Protein AF-A0A8S8YHK5-F1 (afdb_monomer_lite)

Secondary structure (DSSP, 8-state):
-GGGGSPPPTT-SS-HHHHHHHHHHHHHHHHT-TT-TTT-GGGTTTHHHHHH--HHHHHTTSTT-----SSTTS----TTS-SS-----------

Radius of gyration: 21.26 Å; chains: 1; bounding box: 62×34×40 Å

Foldseek 3Di:
DVQCPADADVVGPGHPVVCVVVVVVVVCVQVVDCVNPVNDPVCPPCSVVVVPDAVQNVVVVPVVQPDDDRHPPDDDDPDDDDPDDDPDDDDDDDD

Sequence (95 aa):
MGMLAEDHLPDSALGETMDAVIRDQFIRLRDGDPLYYENDPELEGVEQNLSETKLSHIILRNPEIQSIQCNVFFAKTRFGQHGLLFAQRIPFTRG

pLDDT: mean 85.89, std 19.1, range [38.81, 98.56]

Structure (mmCIF, N/CA/C/O backbone):
data_AF-A0A8S8YHK5-F1
#
_entry.id   AF-A0A8S8YHK5-F1
#
loop_
_atom_site.group_PDB
_atom_site.id
_atom_site.type_symbol
_atom_site.label_atom_id
_atom_site.label_alt_id
_atom_site.label_comp_id
_atom_site.label_asym_id
_atom_site.label_entity_id
_atom_site.label_seq_id
_atom_site.pdbx_PDB_ins_code
_atom_site.Cartn_x
_atom_site.Cartn_y
_atom_site.Cartn_z
_atom_site.occupancy
_atom_site.B_iso_or_equiv
_atom_site.auth_seq_id
_atom_site.auth_comp_id
_atom_site.auth_asym_id
_atom_site.auth_atom_id
_atom_site.pdbx_PDB_model_num
ATOM 1 N N . MET A 1 1 ? 19.123 -11.831 -12.311 1.00 69.81 1 MET A N 1
ATOM 2 C CA . MET A 1 1 ? 17.676 -12.076 -12.497 1.00 69.81 1 MET A CA 1
ATOM 3 C C . MET A 1 1 ? 17.176 -11.135 -13.581 1.00 69.81 1 MET A C 1
ATOM 5 O O . MET A 1 1 ? 17.513 -9.964 -13.490 1.00 69.81 1 MET A O 1
ATOM 9 N N . GLY A 1 2 ? 16.443 -11.624 -14.590 1.00 90.25 2 GLY A N 1
ATOM 10 C CA . GLY A 1 2 ? 16.068 -10.834 -15.779 1.00 90.25 2 GLY A CA 1
ATOM 11 C C . GLY A 1 2 ? 15.120 -9.664 -15.497 1.00 90.25 2 GLY A C 1
ATOM 12 O O . GLY A 1 2 ? 15.383 -8.561 -15.947 1.00 90.25 2 GLY A O 1
ATOM 13 N N . MET A 1 3 ? 14.102 -9.867 -14.657 1.00 93.44 3 MET A N 1
ATOM 14 C CA . MET A 1 3 ? 13.115 -8.82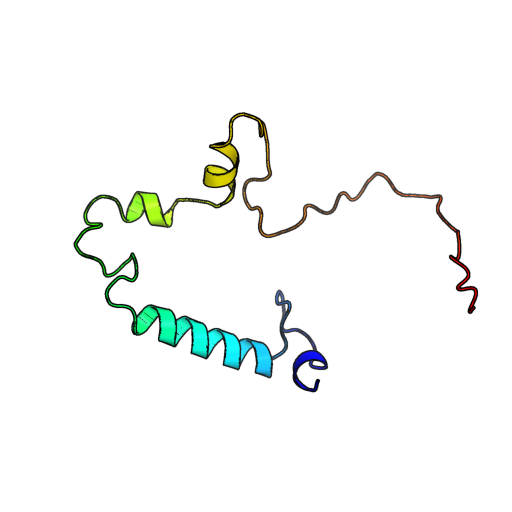4 -14.317 1.00 93.44 3 MET A CA 1
ATOM 15 C C . MET A 1 3 ? 13.712 -7.614 -13.578 1.00 93.44 3 MET A C 1
ATOM 17 O O . MET A 1 3 ? 13.147 -6.533 -13.614 1.00 93.44 3 MET A O 1
ATOM 21 N N . LEU A 1 4 ? 14.858 -7.784 -12.907 1.00 93.62 4 LEU A 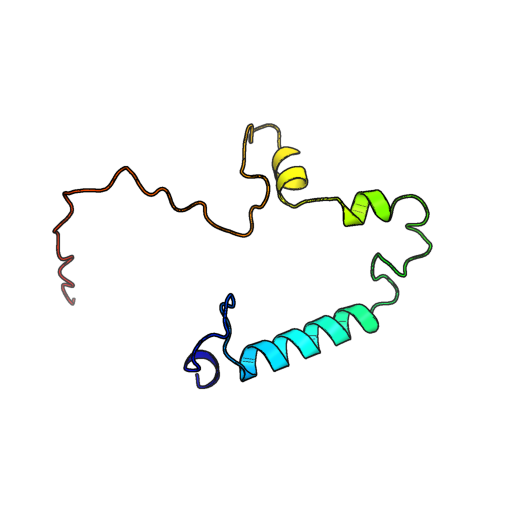N 1
ATOM 22 C CA . LEU A 1 4 ? 15.560 -6.690 -12.217 1.00 93.62 4 LEU A CA 1
ATOM 23 C C . LEU A 1 4 ? 16.496 -5.901 -13.146 1.00 93.62 4 LEU A C 1
ATOM 25 O O . LEU A 1 4 ? 17.131 -4.954 -12.697 1.00 93.62 4 LEU A O 1
ATOM 29 N N . ALA A 1 5 ? 16.659 -6.348 -14.393 1.00 96.12 5 ALA A N 1
ATOM 30 C CA . ALA A 1 5 ? 17.512 -5.698 -15.384 1.00 96.12 5 ALA A CA 1
ATOM 31 C C . ALA A 1 5 ? 16.727 -4.768 -16.323 1.00 96.12 5 ALA A C 1
ATOM 33 O O . ALA A 1 5 ? 17.339 -4.120 -17.166 1.00 96.12 5 ALA A O 1
ATOM 34 N N . GLU A 1 6 ? 15.398 -4.734 -16.208 1.00 96.44 6 GLU A N 1
ATOM 35 C CA . GLU A 1 6 ? 14.538 -3.829 -16.968 1.00 96.44 6 GLU A CA 1
ATOM 36 C C . GLU A 1 6 ? 14.638 -2.402 -16.427 1.00 96.44 6 GLU A C 1
ATOM 38 O O . GLU A 1 6 ? 14.745 -2.190 -15.216 1.00 96.44 6 GLU A O 1
ATOM 43 N N . ASP A 1 7 ? 14.563 -1.423 -17.329 1.00 97.44 7 ASP A N 1
ATOM 44 C CA . ASP A 1 7 ? 14.433 -0.024 -16.941 1.00 97.44 7 ASP A CA 1
ATOM 45 C C . ASP A 1 7 ? 13.120 0.189 -16.184 1.00 97.44 7 ASP A C 1
ATOM 47 O O . ASP A 1 7 ? 12.084 -0.398 -16.506 1.00 97.44 7 ASP A O 1
ATOM 51 N N . HIS A 1 8 ? 13.158 1.050 -15.171 1.00 97.31 8 HIS A N 1
ATOM 52 C CA . HIS A 1 8 ? 11.962 1.369 -14.407 1.00 97.31 8 HIS A CA 1
ATOM 53 C C . HIS A 1 8 ? 10.964 2.171 -15.250 1.00 97.31 8 HIS A C 1
ATOM 55 O O . HIS A 1 8 ? 11.340 3.060 -16.018 1.00 97.31 8 HIS A O 1
ATOM 61 N N . LEU A 1 9 ? 9.676 1.910 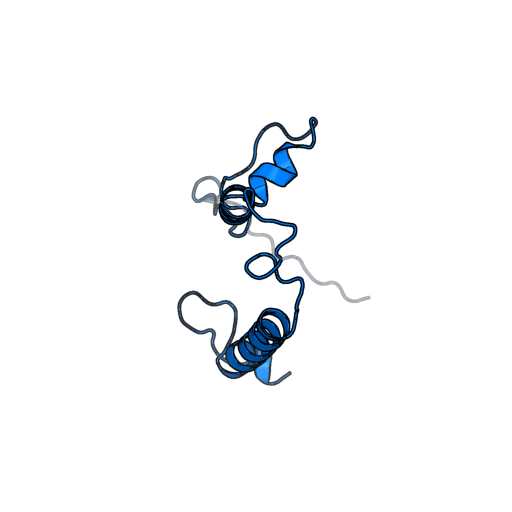-15.035 1.00 97.06 9 LEU A N 1
ATOM 62 C CA . LEU A 1 9 ? 8.603 2.756 -15.548 1.00 97.06 9 LEU A CA 1
ATOM 63 C C . LEU A 1 9 ? 8.659 4.164 -14.909 1.00 97.06 9 LEU A C 1
ATOM 65 O O . LEU A 1 9 ? 9.189 4.316 -13.801 1.00 97.06 9 LEU A O 1
ATOM 69 N N . PRO A 1 10 ? 8.091 5.202 -15.558 1.00 96.06 10 PRO A N 1
ATOM 70 C CA . PRO A 1 10 ? 7.990 6.538 -14.971 1.00 96.06 10 PRO A CA 1
ATOM 71 C C . PRO A 1 10 ? 7.335 6.502 -13.585 1.00 96.06 10 PRO A C 1
ATOM 73 O O . PRO A 1 10 ? 6.308 5.851 -13.402 1.00 96.06 10 PRO A O 1
ATOM 76 N N . ASP A 1 11 ? 7.948 7.184 -12.615 1.00 89.88 11 ASP A N 1
ATOM 77 C CA . ASP A 1 11 ? 7.516 7.233 -11.209 1.00 89.88 11 ASP A CA 1
ATOM 78 C C . ASP A 1 11 ? 7.360 5.859 -10.519 1.00 89.88 11 ASP A C 1
ATOM 80 O O . ASP A 1 11 ? 6.686 5.736 -9.494 1.00 89.88 11 ASP A O 1
ATOM 84 N N . SER A 1 12 ? 8.021 4.822 -11.042 1.00 92.31 12 SER A N 1
ATOM 85 C CA . SER A 1 12 ? 8.009 3.463 -10.501 1.00 92.31 12 SER A CA 1
ATOM 86 C C . SER A 1 12 ? 9.406 3.004 -10.086 1.00 92.31 12 SER A C 1
ATOM 88 O O . SER A 1 12 ? 10.430 3.488 -10.567 1.00 92.31 12 SER A O 1
ATOM 90 N N . ALA A 1 13 ? 9.446 2.026 -9.186 1.00 92.31 13 ALA A N 1
ATOM 91 C CA . ALA A 1 13 ? 10.658 1.279 -8.857 1.00 92.31 13 ALA A CA 1
ATOM 92 C C . ALA A 1 13 ? 10.770 -0.038 -9.647 1.00 92.31 13 ALA A C 1
ATOM 94 O O . ALA A 1 13 ? 11.671 -0.828 -9.382 1.00 92.31 13 ALA A O 1
ATOM 95 N N . LEU A 1 14 ? 9.824 -0.312 -10.551 1.00 96.06 14 LEU A N 1
ATOM 96 C CA . LEU A 1 14 ? 9.679 -1.584 -11.252 1.00 96.06 14 LEU A CA 1
ATOM 97 C C . LEU A 1 14 ? 9.742 -1.383 -12.767 1.00 96.06 14 LEU A C 1
ATOM 99 O O . LEU A 1 14 ? 9.217 -0.393 -13.284 1.00 96.06 14 LEU A O 1
ATOM 103 N N . GLY A 1 15 ? 10.346 -2.351 -13.456 1.00 97.31 15 GLY A N 1
ATOM 104 C CA . GLY A 1 15 ? 10.201 -2.526 -14.901 1.00 97.31 15 GLY A CA 1
ATOM 105 C C . GLY A 1 15 ? 8.864 -3.166 -15.281 1.00 97.31 15 GLY A C 1
ATOM 106 O O . GLY A 1 15 ? 8.102 -3.607 -14.415 1.00 97.31 15 GLY A O 1
ATOM 107 N N . GLU A 1 16 ? 8.581 -3.203 -16.582 1.00 97.12 16 GLU A N 1
ATOM 108 C CA . GLU A 1 16 ? 7.304 -3.646 -17.159 1.00 97.12 16 GLU A CA 1
ATOM 109 C C . GLU A 1 16 ? 6.881 -5.038 -16.673 1.00 97.12 16 GLU A C 1
ATOM 111 O O . GLU A 1 16 ? 5.749 -5.221 -16.216 1.00 97.12 16 GLU A O 1
ATOM 116 N N . THR A 1 17 ? 7.792 -6.013 -16.704 1.00 96.81 17 THR A N 1
ATOM 117 C CA . THR A 1 17 ? 7.460 -7.393 -16.342 1.00 96.81 17 THR A CA 1
ATOM 118 C C . THR A 1 17 ? 7.122 -7.500 -14.860 1.00 96.81 17 THR A C 1
ATOM 120 O O . THR A 1 17 ? 6.168 -8.182 -14.476 1.00 96.81 17 THR A O 1
ATOM 123 N N . MET A 1 18 ? 7.889 -6.823 -14.001 1.00 97.38 18 MET A N 1
ATOM 124 C CA . MET A 1 18 ? 7.670 -6.899 -12.559 1.00 97.38 18 MET A CA 1
ATOM 125 C C . MET A 1 18 ? 6.424 -6.118 -12.124 1.00 97.38 18 MET A C 1
ATOM 127 O O . MET A 1 18 ? 5.713 -6.598 -11.242 1.00 97.38 18 MET A O 1
ATOM 131 N N . ASP A 1 19 ? 6.113 -4.981 -12.762 1.00 97.44 19 ASP A N 1
ATOM 132 C CA . ASP A 1 19 ? 4.839 -4.275 -12.559 1.00 97.44 19 ASP A CA 1
ATOM 133 C C . ASP A 1 19 ? 3.653 -5.177 -12.904 1.00 97.44 19 ASP A C 1
ATOM 135 O O . ASP A 1 19 ? 2.766 -5.355 -12.071 1.00 97.44 19 ASP A O 1
ATOM 139 N N . ALA A 1 20 ? 3.669 -5.807 -14.084 1.00 97.56 20 ALA A N 1
ATOM 140 C CA . ALA A 1 20 ? 2.576 -6.657 -14.545 1.00 97.56 20 ALA A CA 1
ATOM 141 C C . ALA A 1 20 ? 2.313 -7.829 -13.589 1.00 97.56 20 ALA A C 1
ATOM 143 O O . ALA A 1 20 ? 1.173 -8.057 -13.181 1.00 97.56 20 ALA A O 1
ATOM 144 N N . VAL A 1 21 ? 3.371 -8.539 -13.183 1.00 97.50 21 VAL A N 1
ATOM 145 C CA . VAL A 1 21 ? 3.252 -9.682 -12.268 1.00 97.50 21 VAL A CA 1
ATOM 146 C C . VAL A 1 21 ? 2.765 -9.237 -10.890 1.00 97.50 21 VAL A C 1
ATOM 148 O O . VAL A 1 21 ? 1.855 -9.849 -10.337 1.00 97.50 21 VAL A O 1
ATOM 151 N N . ILE A 1 22 ? 3.335 -8.174 -10.318 1.00 97.38 22 ILE A N 1
ATOM 152 C CA . ILE A 1 22 ? 2.934 -7.703 -8.984 1.00 97.38 22 ILE A CA 1
ATOM 153 C C . ILE A 1 22 ? 1.490 -7.195 -9.005 1.00 97.38 22 ILE A C 1
ATOM 155 O O . ILE A 1 22 ? 0.705 -7.542 -8.122 1.00 97.38 22 ILE A O 1
ATOM 159 N N . ARG A 1 23 ? 1.116 -6.423 -10.026 1.00 97.94 23 ARG A N 1
ATOM 160 C CA . ARG A 1 23 ? -0.240 -5.901 -10.204 1.00 97.94 23 ARG A CA 1
ATOM 161 C C . ARG A 1 23 ? -1.271 -7.020 -10.306 1.00 97.94 23 ARG A C 1
ATOM 163 O O . ARG A 1 23 ? -2.257 -6.974 -9.575 1.00 97.94 23 ARG A O 1
ATOM 170 N N . ASP A 1 24 ? -1.041 -8.015 -11.164 1.00 98.56 24 ASP A N 1
ATOM 171 C CA . ASP A 1 24 ? -1.944 -9.166 -11.308 1.00 98.56 24 ASP A CA 1
ATOM 172 C C . ASP A 1 24 ? -2.133 -9.890 -9.969 1.00 98.56 24 ASP A C 1
ATOM 174 O O . ASP A 1 24 ? -3.258 -10.132 -9.528 1.00 98.56 24 ASP A O 1
ATOM 178 N N . GLN A 1 25 ? -1.033 -10.140 -9.258 1.00 98.44 25 GLN A N 1
ATOM 179 C CA . GLN A 1 25 ? -1.075 -10.816 -7.967 1.00 98.44 25 GLN A CA 1
ATOM 180 C C . GLN A 1 25 ? -1.883 -10.037 -6.919 1.00 98.44 25 GLN A C 1
ATOM 182 O O . GLN A 1 25 ? -2.707 -10.637 -6.229 1.00 98.44 25 GLN A O 1
ATOM 187 N N . PHE A 1 26 ? -1.695 -8.719 -6.801 1.00 98.38 26 PHE A N 1
ATOM 188 C CA . PHE A 1 26 ? -2.440 -7.913 -5.827 1.00 98.38 26 PHE A CA 1
ATOM 189 C C . PHE A 1 26 ? -3.915 -7.718 -6.202 1.00 98.38 26 PHE A C 1
ATOM 191 O O . PHE A 1 26 ? -4.755 -7.710 -5.305 1.00 98.38 26 PHE A O 1
ATOM 198 N N . ILE A 1 27 ? -4.253 -7.622 -7.494 1.00 98.56 27 ILE A N 1
ATOM 199 C CA . ILE A 1 27 ? -5.655 -7.578 -7.944 1.00 98.56 27 ILE A CA 1
ATOM 200 C C . ILE A 1 27 ? -6.362 -8.882 -7.580 1.00 98.56 27 ILE A C 1
ATOM 202 O O . ILE A 1 27 ? -7.433 -8.850 -6.984 1.00 98.56 27 ILE A O 1
ATOM 206 N N . ARG A 1 28 ? -5.742 -10.032 -7.865 1.00 98.50 28 ARG A N 1
ATOM 207 C CA . ARG A 1 28 ? -6.323 -11.342 -7.542 1.00 98.50 28 ARG A CA 1
ATOM 208 C C . ARG A 1 28 ? -6.492 -11.556 -6.039 1.00 98.50 28 ARG A C 1
ATOM 210 O O . ARG A 1 28 ? -7.479 -12.158 -5.634 1.00 98.50 28 ARG A O 1
ATOM 217 N N . LEU A 1 29 ? -5.548 -11.072 -5.227 1.00 98.31 29 LEU A N 1
ATOM 218 C CA . LEU A 1 29 ? -5.668 -11.104 -3.767 1.00 98.31 29 LEU A CA 1
ATOM 219 C C . LEU A 1 29 ? -6.829 -10.237 -3.278 1.00 98.31 29 LEU A C 1
ATOM 221 O O . LEU A 1 29 ? -7.595 -10.691 -2.443 1.00 98.31 29 LEU A O 1
ATOM 225 N N . ARG A 1 30 ? -6.981 -9.022 -3.815 1.00 97.62 30 ARG A N 1
ATOM 226 C CA . ARG A 1 30 ? -8.073 -8.115 -3.449 1.00 97.62 30 ARG A CA 1
ATOM 227 C C . ARG A 1 30 ? -9.439 -8.669 -3.854 1.00 97.62 30 ARG A C 1
ATOM 229 O O . ARG A 1 30 ? -10.332 -8.770 -3.026 1.00 97.62 30 ARG A O 1
ATOM 236 N N . ASP A 1 31 ? -9.596 -9.013 -5.129 1.00 97.81 31 ASP A N 1
ATOM 237 C CA . ASP A 1 31 ? -10.886 -9.410 -5.702 1.00 97.81 31 ASP A CA 1
ATOM 238 C C . ASP A 1 31 ? -11.314 -10.809 -5.222 1.00 97.81 31 ASP A C 1
ATOM 240 O O . ASP A 1 31 ? -12.499 -11.138 -5.220 1.00 97.81 31 ASP A O 1
ATOM 244 N N . GLY A 1 32 ? -10.346 -11.644 -4.833 1.00 97.31 32 GLY A N 1
ATOM 245 C CA . GLY A 1 32 ? -10.573 -12.997 -4.334 1.00 97.31 32 GLY A CA 1
ATOM 246 C C . GLY A 1 32 ? -10.783 -13.103 -2.823 1.00 97.31 32 GLY A C 1
ATOM 247 O O . GLY A 1 32 ? -11.028 -14.215 -2.358 1.00 97.31 32 GLY A O 1
ATOM 248 N N . ASP A 1 33 ? -10.671 -12.008 -2.066 1.00 97.62 33 ASP A N 1
ATOM 249 C CA . ASP A 1 33 ? -10.825 -11.998 -0.610 1.00 97.62 33 ASP A CA 1
ATOM 250 C C . ASP A 1 33 ? -12.234 -11.519 -0.203 1.00 97.62 33 ASP A C 1
ATOM 252 O O . ASP A 1 33 ? -12.549 -10.333 -0.346 1.00 97.62 33 ASP A O 1
ATOM 256 N N . PRO A 1 34 ? -13.099 -12.408 0.328 1.00 95.25 34 PRO A N 1
ATOM 257 C CA . PRO A 1 34 ? -14.418 -12.021 0.827 1.00 95.25 34 PRO A CA 1
ATOM 258 C C . 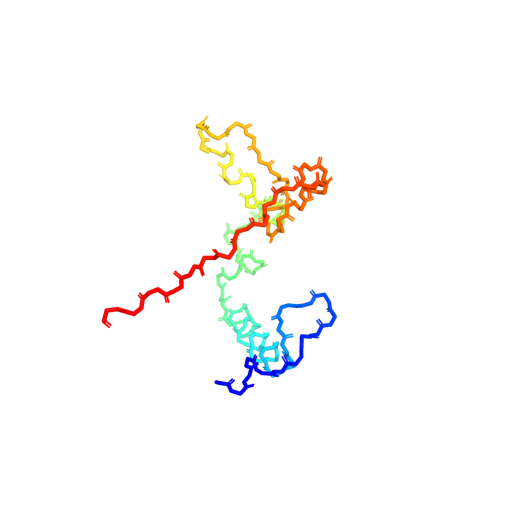PRO A 1 34 ? -14.371 -11.059 2.020 1.00 95.25 34 PRO A C 1
ATOM 260 O O . PRO A 1 34 ? -15.367 -10.397 2.285 1.00 95.25 34 PRO A O 1
ATOM 263 N N . LEU A 1 35 ? -13.240 -10.997 2.732 1.00 95.94 35 LEU A N 1
ATOM 264 C CA . LEU A 1 35 ? -12.998 -10.109 3.871 1.00 95.94 35 LEU A CA 1
ATOM 265 C C . LEU A 1 35 ? -12.148 -8.891 3.478 1.00 95.94 35 LEU A C 1
ATOM 267 O O . LEU A 1 35 ? -11.598 -8.196 4.337 1.00 95.94 35 LEU A O 1
ATOM 271 N N . TYR A 1 36 ? -12.018 -8.608 2.177 1.00 97.12 36 TYR A N 1
ATOM 272 C CA . TYR A 1 36 ? -11.453 -7.342 1.734 1.00 97.12 36 TYR A CA 1
ATOM 273 C C . TYR A 1 36 ? -12.284 -6.189 2.304 1.00 97.12 36 TYR A C 1
ATOM 275 O O . TYR A 1 36 ? -13.505 -6.183 2.182 1.00 97.12 36 TYR A O 1
ATOM 283 N N . TYR A 1 37 ? -11.619 -5.198 2.901 1.00 96.12 37 TYR A N 1
ATOM 284 C CA . TYR A 1 37 ? -12.274 -4.215 3.773 1.00 96.12 37 TYR A CA 1
ATOM 285 C C . TYR A 1 37 ? -13.388 -3.384 3.109 1.00 96.12 37 TYR A C 1
ATOM 287 O O . TYR A 1 37 ? -14.230 -2.843 3.814 1.00 96.12 37 TYR A O 1
ATOM 295 N N . GLU A 1 38 ? -13.391 -3.255 1.778 1.00 94.81 38 GLU A N 1
ATOM 296 C CA . GLU A 1 38 ? -14.451 -2.545 1.037 1.00 94.81 38 GLU A CA 1
ATOM 297 C C . GLU A 1 38 ? -15.692 -3.413 0.786 1.00 94.81 38 GLU A C 1
ATOM 299 O O . GLU A 1 38 ? -16.751 -2.889 0.455 1.00 94.81 38 GLU A O 1
ATOM 304 N N . ASN A 1 39 ? -15.561 -4.733 0.921 1.00 94.00 39 ASN A N 1
ATOM 305 C CA . ASN A 1 39 ? -16.618 -5.710 0.671 1.00 94.00 39 ASN A CA 1
ATOM 306 C C . ASN A 1 39 ? -17.188 -6.312 1.966 1.00 94.00 39 ASN A C 1
ATOM 308 O O . ASN A 1 39 ? -18.210 -6.997 1.905 1.00 94.00 39 ASN A O 1
ATOM 312 N N . ASP A 1 40 ? -16.523 -6.111 3.107 1.00 95.56 40 ASP A N 1
ATOM 313 C CA . ASP A 1 40 ? -16.868 -6.754 4.374 1.00 95.56 40 ASP A CA 1
ATOM 314 C C . ASP A 1 40 ? -18.069 -6.059 5.053 1.00 95.56 40 ASP A C 1
ATOM 316 O O . ASP A 1 40 ? -17.939 -4.919 5.511 1.00 95.56 40 ASP A O 1
ATOM 320 N N . PRO A 1 41 ? -19.234 -6.728 5.168 1.00 94.12 41 PRO A N 1
ATOM 321 C CA . PRO A 1 41 ? -20.416 -6.146 5.800 1.00 94.12 41 PRO A CA 1
ATOM 322 C C . PRO A 1 41 ? -20.238 -5.893 7.304 1.00 94.12 41 PRO A C 1
ATOM 324 O O . PRO A 1 41 ? -20.977 -5.093 7.871 1.00 94.12 41 PRO A O 1
ATOM 327 N N . GLU A 1 42 ? -19.279 -6.540 7.975 1.00 96.44 42 GLU A N 1
ATOM 328 C CA . GLU A 1 42 ? -19.005 -6.279 9.395 1.00 96.44 42 GLU A CA 1
ATOM 329 C C . GLU A 1 42 ? -18.327 -4.920 9.626 1.00 96.44 42 GLU A C 1
ATOM 331 O O . GLU A 1 42 ? -18.293 -4.427 10.757 1.00 96.44 42 GLU A O 1
ATOM 336 N N . LEU A 1 43 ? -17.808 -4.295 8.566 1.00 95.88 43 LEU A N 1
ATOM 337 C CA . LEU A 1 43 ? -17.162 -2.985 8.614 1.00 95.88 43 LEU A CA 1
ATOM 338 C C . LEU A 1 43 ? -18.110 -1.831 8.259 1.00 95.88 43 LEU A C 1
ATOM 340 O O . LEU A 1 43 ? -17.655 -0.685 8.183 1.00 95.88 43 LEU A O 1
ATOM 344 N N . GLU A 1 44 ? -19.411 -2.103 8.101 1.00 95.31 44 GLU A N 1
ATOM 345 C CA . GLU A 1 44 ? -20.415 -1.082 7.800 1.00 95.31 44 GLU A CA 1
ATOM 346 C C . GLU A 1 44 ? -20.403 0.051 8.844 1.00 95.31 44 GLU A C 1
ATOM 348 O O . GLU A 1 44 ? -20.543 -0.158 10.053 1.00 95.31 44 GLU A O 1
ATOM 353 N N . GLY A 1 45 ? -20.226 1.283 8.371 1.00 96.06 45 GLY A N 1
ATOM 354 C CA . GLY A 1 45 ? -20.169 2.498 9.183 1.00 96.06 45 GLY A CA 1
ATOM 355 C C . GLY A 1 45 ? -18.762 2.934 9.608 1.00 96.06 45 GLY A C 1
ATOM 356 O O . GLY A 1 45 ? -18.623 4.010 10.201 1.00 96.06 45 GLY A O 1
ATOM 357 N N . VAL A 1 46 ? -17.710 2.161 9.313 1.00 96.50 46 VAL A N 1
ATOM 358 C CA . VAL A 1 46 ? -16.310 2.537 9.605 1.00 96.50 46 VAL A CA 1
ATOM 359 C C . VAL A 1 46 ? -15.393 2.551 8.381 1.00 96.50 46 VAL A C 1
ATOM 361 O O . VAL A 1 46 ? -14.238 2.965 8.499 1.00 96.50 46 VAL A O 1
ATOM 364 N N . GLU A 1 47 ? -15.887 2.185 7.202 1.00 94.44 47 GLU A N 1
ATOM 365 C CA . GLU A 1 47 ? -15.123 2.061 5.956 1.00 94.44 47 GLU A CA 1
ATOM 366 C C . GLU A 1 47 ? -14.446 3.378 5.576 1.00 94.44 47 GLU A C 1
ATOM 368 O O . GLU A 1 47 ? -13.272 3.396 5.202 1.00 94.44 47 GLU A O 1
ATOM 373 N N . GLN A 1 48 ? -15.145 4.506 5.757 1.00 94.31 48 GLN A N 1
ATOM 374 C CA . GLN A 1 48 ? -14.564 5.822 5.499 1.00 94.31 48 GLN A CA 1
ATOM 375 C C . GLN A 1 48 ? -13.340 6.072 6.395 1.00 94.31 48 GLN A C 1
ATOM 377 O O . GLN A 1 48 ? -12.279 6.451 5.897 1.00 94.31 48 GLN A O 1
ATOM 382 N N . ASN A 1 49 ? -13.440 5.774 7.695 1.00 95.06 49 ASN A N 1
ATOM 383 C CA . ASN A 1 49 ? -12.323 5.926 8.631 1.00 95.06 49 ASN A CA 1
ATOM 384 C C . ASN A 1 49 ? -11.140 5.021 8.251 1.00 95.06 49 ASN A C 1
ATOM 386 O O . ASN A 1 49 ? -9.981 5.420 8.395 1.00 95.06 49 ASN A O 1
ATOM 390 N N . LEU A 1 50 ? -11.417 3.810 7.759 1.00 95.69 50 LEU A N 1
ATOM 391 C CA . LEU A 1 50 ? -10.390 2.888 7.275 1.00 95.69 50 LEU A CA 1
ATOM 392 C C . LEU A 1 50 ? -9.703 3.430 6.015 1.00 95.69 50 LEU A C 1
ATOM 394 O O . LEU A 1 50 ? -8.475 3.495 5.988 1.00 95.69 50 LEU A O 1
ATOM 398 N N . SER A 1 51 ? -10.469 3.909 5.032 1.00 95.56 51 SER A N 1
ATOM 399 C CA . SER A 1 51 ? -9.937 4.467 3.777 1.00 95.56 51 SER A CA 1
ATOM 400 C C . SER A 1 51 ? -9.070 5.719 3.990 1.00 95.56 51 SER A C 1
ATOM 402 O O . SER A 1 51 ? -8.105 5.963 3.263 1.00 95.56 51 SER A O 1
ATOM 404 N N . GLU A 1 52 ? -9.363 6.502 5.031 1.00 96.19 52 GLU A N 1
ATOM 405 C CA . GLU A 1 52 ? -8.620 7.716 5.380 1.00 96.19 52 GLU A CA 1
ATOM 406 C C . GLU A 1 52 ? -7.417 7.445 6.305 1.00 96.19 52 GLU A C 1
ATOM 408 O O . GLU A 1 52 ? -6.559 8.320 6.506 1.00 96.19 52 GLU A O 1
ATOM 413 N N . THR A 1 53 ? -7.309 6.233 6.862 1.00 95.94 53 THR A N 1
ATOM 414 C CA . THR A 1 53 ? -6.233 5.866 7.787 1.00 95.94 53 THR A CA 1
ATOM 415 C C . THR A 1 53 ? -4.883 5.810 7.070 1.00 95.94 53 THR A C 1
ATOM 417 O O . THR A 1 53 ? -4.696 5.138 6.061 1.00 95.94 53 THR A O 1
ATOM 420 N N . LYS A 1 54 ? -3.885 6.506 7.627 1.00 96.56 54 LYS A N 1
ATOM 421 C CA . LYS A 1 54 ? -2.507 6.523 7.119 1.00 96.56 54 LYS A CA 1
ATOM 422 C C . LYS A 1 54 ? -1.593 5.735 8.044 1.00 96.56 54 LYS A C 1
ATOM 424 O O . LYS A 1 54 ? -1.760 5.771 9.262 1.00 96.56 54 LYS A O 1
ATOM 429 N N . LEU A 1 55 ? -0.543 5.125 7.492 1.00 96.75 55 LEU A N 1
ATOM 430 C CA . LEU A 1 55 ? 0.472 4.439 8.300 1.00 96.75 55 LEU A CA 1
ATOM 431 C C . LEU A 1 55 ? 1.146 5.386 9.315 1.00 96.75 55 LEU A C 1
ATOM 433 O O . LEU A 1 55 ? 1.469 4.971 10.422 1.00 96.75 55 LEU A O 1
ATOM 437 N N . SER A 1 56 ? 1.273 6.679 8.997 1.00 96.88 56 SER A N 1
ATOM 438 C CA . SER A 1 56 ? 1.735 7.706 9.944 1.00 96.88 56 SER A CA 1
ATOM 439 C C . SER A 1 56 ? 0.822 7.851 11.163 1.00 96.88 56 SER A C 1
ATOM 441 O O . SER A 1 56 ? 1.328 7.965 12.278 1.00 96.88 56 SER A O 1
ATOM 443 N N . HIS A 1 57 ? -0.504 7.788 10.981 1.00 96.25 57 HIS A N 1
ATOM 444 C CA . HIS A 1 57 ? -1.457 7.807 12.094 1.00 96.25 57 HIS A CA 1
ATOM 445 C C . HIS A 1 57 ? -1.228 6.604 13.012 1.00 96.25 57 HIS A C 1
ATOM 447 O O . HIS A 1 57 ? -1.253 6.757 14.227 1.00 96.25 57 HIS A O 1
ATOM 453 N N . ILE A 1 58 ? -0.973 5.422 12.439 1.00 96.50 58 ILE A N 1
ATOM 454 C CA . ILE A 1 58 ? -0.716 4.193 13.201 1.00 96.50 58 ILE A CA 1
ATOM 455 C C . ILE A 1 58 ? 0.600 4.283 13.975 1.00 96.50 58 ILE A C 1
ATOM 457 O O . ILE A 1 58 ? 0.629 3.973 15.161 1.00 96.50 58 ILE A O 1
ATOM 461 N N . ILE A 1 59 ? 1.674 4.756 13.338 1.00 96.50 59 ILE A N 1
ATOM 462 C CA . ILE A 1 59 ? 2.984 4.911 13.986 1.00 96.50 59 ILE A CA 1
ATOM 463 C C . ILE A 1 59 ? 2.891 5.856 15.193 1.00 96.50 59 ILE A C 1
ATOM 465 O O . ILE A 1 59 ? 3.418 5.530 16.256 1.00 96.50 59 ILE A O 1
ATOM 469 N N . LEU A 1 60 ? 2.176 6.978 15.057 1.00 97.00 60 LEU A N 1
ATOM 470 C CA . LEU A 1 60 ? 1.999 7.978 16.119 1.00 97.00 60 LEU A CA 1
ATOM 471 C C . LEU A 1 60 ? 1.110 7.516 17.284 1.00 97.00 60 LEU A C 1
ATOM 473 O O . LEU A 1 60 ? 1.046 8.200 18.301 1.00 97.00 60 LEU A O 1
ATOM 477 N N . ARG A 1 61 ? 0.445 6.356 17.189 1.00 96.56 61 ARG A N 1
ATOM 478 C CA . ARG A 1 61 ? -0.233 5.750 18.351 1.00 96.56 61 ARG A CA 1
ATOM 479 C C . ARG A 1 61 ? 0.761 5.210 19.385 1.00 96.56 61 ARG A C 1
ATOM 481 O O . ARG A 1 61 ? 0.356 4.924 20.508 1.00 96.56 61 ARG A O 1
ATOM 488 N N . ASN A 1 62 ? 2.045 5.091 19.033 1.00 96.94 62 ASN A N 1
ATOM 489 C CA . ASN A 1 62 ? 3.109 4.764 19.977 1.00 96.94 62 ASN A CA 1
ATOM 490 C C . ASN A 1 62 ? 3.593 6.048 20.676 1.00 96.94 62 ASN A C 1
ATOM 492 O O . ASN A 1 62 ? 4.138 6.923 20.001 1.00 96.94 62 ASN A O 1
ATOM 496 N N . PRO A 1 63 ? 3.455 6.168 22.011 1.00 91.06 63 PRO A N 1
ATOM 497 C CA . PRO A 1 63 ? 3.636 7.439 22.723 1.00 91.06 63 PRO A CA 1
ATOM 498 C C . PRO A 1 63 ? 5.077 7.968 22.704 1.00 91.06 63 PRO A C 1
ATOM 500 O O . PRO A 1 63 ? 5.303 9.160 22.896 1.00 91.06 63 PRO A O 1
ATOM 503 N N . GLU A 1 64 ? 6.060 7.102 22.460 1.00 97.81 64 GLU A N 1
ATOM 504 C CA . GLU A 1 64 ? 7.468 7.492 22.340 1.00 97.81 64 GLU A CA 1
ATOM 505 C C . GLU A 1 64 ? 7.761 8.257 21.037 1.00 97.81 64 GLU A C 1
ATOM 507 O O . GLU A 1 64 ? 8.740 9.001 20.955 1.00 97.81 64 GLU A O 1
ATOM 512 N N . ILE A 1 65 ? 6.908 8.113 20.017 1.00 96.00 65 ILE A N 1
ATOM 513 C CA . ILE A 1 65 ? 7.089 8.738 18.707 1.00 96.00 65 ILE A CA 1
ATOM 514 C C . ILE A 1 65 ? 6.242 10.007 18.641 1.00 96.00 65 ILE A C 1
ATOM 516 O O . ILE A 1 65 ? 5.035 9.967 18.436 1.00 96.00 65 ILE A O 1
ATOM 520 N N . GLN A 1 66 ? 6.896 11.159 18.775 1.00 94.62 66 GLN A N 1
ATOM 521 C CA . GLN A 1 66 ? 6.204 12.450 18.870 1.00 94.62 66 GLN A CA 1
ATOM 522 C C . GLN A 1 66 ? 5.939 13.112 17.513 1.00 94.62 66 GLN A C 1
ATOM 524 O O . GLN A 1 66 ? 5.061 13.964 17.397 1.00 94.62 66 GLN A O 1
ATOM 529 N N . SER A 1 67 ? 6.713 12.772 16.477 1.00 94.88 67 SER A N 1
ATOM 530 C CA . SER A 1 67 ? 6.534 13.352 15.143 1.00 94.88 67 SER A CA 1
ATOM 531 C C . SER A 1 67 ? 7.090 12.455 14.041 1.00 94.88 67 SER A C 1
ATOM 533 O O . SER A 1 67 ? 8.125 11.809 14.202 1.00 94.88 67 SER A O 1
ATOM 535 N N . ILE A 1 68 ? 6.399 12.435 12.901 1.00 94.56 68 ILE A N 1
ATOM 536 C CA . ILE A 1 68 ? 6.813 11.755 11.673 1.00 94.56 68 ILE A CA 1
ATOM 537 C C . ILE A 1 68 ? 6.175 12.462 10.468 1.00 94.56 68 ILE A C 1
ATOM 539 O O . ILE A 1 68 ? 5.230 13.237 10.604 1.00 94.56 68 ILE A O 1
ATOM 543 N N . GLN A 1 69 ? 6.699 12.230 9.270 1.00 94.12 69 GLN A N 1
ATOM 544 C CA . GLN A 1 69 ? 6.107 12.735 8.032 1.00 94.12 69 GLN A CA 1
ATOM 545 C C . GLN A 1 69 ? 4.717 12.141 7.744 1.00 94.12 69 GLN A C 1
ATOM 547 O O . GLN A 1 69 ? 4.465 10.971 8.021 1.00 94.12 69 GLN A O 1
ATOM 552 N N . CYS A 1 70 ? 3.835 12.929 7.115 1.00 92.12 70 CYS A N 1
ATOM 553 C CA . CYS A 1 70 ? 2.451 12.516 6.849 1.00 92.12 70 CYS A CA 1
ATOM 554 C C . CYS A 1 70 ? 2.350 11.286 5.932 1.00 92.12 70 CYS A C 1
ATOM 556 O O . CYS A 1 70 ? 1.570 10.379 6.210 1.00 92.12 70 CYS A O 1
ATOM 558 N N . ASN A 1 71 ? 3.133 11.247 4.849 1.00 93.06 71 ASN A N 1
ATOM 559 C CA . ASN A 1 71 ? 3.237 10.089 3.962 1.00 93.06 71 ASN A CA 1
ATOM 560 C C . ASN A 1 71 ? 4.586 9.414 4.197 1.00 93.06 71 ASN A C 1
ATOM 562 O O . ASN A 1 71 ? 5.604 9.962 3.794 1.00 93.06 71 ASN A O 1
ATOM 566 N N . VAL A 1 72 ? 4.598 8.258 4.849 1.00 94.38 72 VAL A N 1
ATOM 567 C CA . VAL A 1 72 ? 5.824 7.560 5.272 1.00 94.38 72 VAL A CA 1
ATOM 568 C C . VAL A 1 72 ? 6.434 6.654 4.200 1.00 94.38 72 VAL A C 1
ATOM 570 O O . VAL A 1 72 ? 7.496 6.092 4.433 1.00 94.38 72 VAL A O 1
ATOM 573 N N . PHE A 1 73 ? 5.808 6.531 3.027 1.00 92.19 73 PHE A N 1
ATOM 574 C CA . PHE A 1 73 ? 6.307 5.665 1.952 1.00 92.19 73 PHE A CA 1
ATOM 575 C C . PHE A 1 73 ? 7.441 6.287 1.130 1.00 92.19 73 PHE A C 1
ATOM 577 O O . PHE A 1 73 ? 8.133 5.578 0.407 1.00 92.19 73 PHE A O 1
ATOM 584 N N . PHE A 1 74 ? 7.667 7.595 1.257 1.00 89.25 74 PHE A N 1
ATOM 585 C CA . PHE A 1 74 ? 8.714 8.302 0.521 1.00 89.25 74 PHE A CA 1
ATOM 586 C C . PHE A 1 74 ? 9.707 8.929 1.478 1.00 89.25 74 PHE A C 1
ATOM 588 O O . PHE A 1 74 ? 9.313 9.614 2.412 1.00 89.25 74 PHE A O 1
ATOM 595 N N . ALA A 1 75 ? 11.003 8.784 1.236 1.00 85.38 75 ALA A N 1
ATOM 596 C CA . ALA A 1 75 ? 11.983 9.521 2.019 1.00 85.38 75 ALA A CA 1
ATOM 597 C C . ALA A 1 75 ? 11.922 11.019 1.674 1.00 85.38 75 ALA A C 1
ATOM 599 O O . ALA A 1 75 ? 11.925 11.402 0.504 1.00 85.38 75 ALA A O 1
ATOM 600 N N . LYS A 1 76 ? 11.922 11.893 2.689 1.00 80.94 76 LYS A N 1
ATOM 601 C CA . LYS A 1 76 ? 12.218 13.311 2.457 1.00 80.94 76 LYS A CA 1
ATOM 602 C C . LYS A 1 76 ? 13.709 13.460 2.178 1.00 80.94 76 LYS A C 1
ATOM 604 O O . LYS A 1 76 ? 14.521 13.390 3.101 1.00 80.94 76 LYS A O 1
ATOM 609 N N . THR A 1 77 ? 14.074 13.714 0.928 1.00 72.19 77 THR A N 1
ATOM 610 C CA . THR A 1 77 ? 15.453 14.079 0.602 1.00 72.19 77 THR A CA 1
ATOM 611 C C . THR A 1 77 ? 15.770 15.435 1.229 1.00 72.19 77 THR A C 1
ATOM 613 O O . THR A 1 77 ? 15.190 16.456 0.859 1.00 72.19 77 THR A O 1
ATOM 616 N N . ARG A 1 78 ? 16.689 15.470 2.202 1.00 66.44 78 ARG A N 1
ATOM 617 C CA . ARG A 1 78 ? 17.225 16.732 2.727 1.00 66.44 78 ARG A CA 1
ATOM 618 C C . ARG A 1 78 ? 18.249 17.284 1.7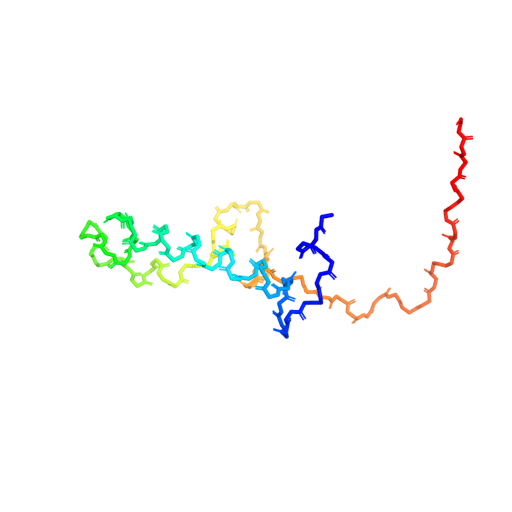39 1.00 66.44 78 ARG A C 1
ATOM 620 O O . ARG A 1 78 ? 19.440 17.014 1.860 1.00 66.44 78 ARG A O 1
ATOM 627 N N . PHE A 1 79 ? 17.805 18.081 0.775 1.00 56.69 79 PHE A N 1
ATOM 628 C CA . PHE A 1 79 ? 18.725 18.928 0.019 1.00 56.69 79 PHE A CA 1
ATOM 629 C C . PHE A 1 79 ? 19.086 20.142 0.882 1.00 56.69 79 PHE A C 1
ATOM 631 O O . PHE A 1 79 ? 18.253 21.019 1.088 1.00 56.69 79 PHE A O 1
ATOM 638 N N . GLY A 1 80 ? 20.307 20.162 1.438 1.00 52.22 80 GLY A N 1
ATOM 639 C CA . GLY A 1 80 ? 20.812 21.351 2.139 1.00 52.22 80 GLY A CA 1
ATOM 640 C C . GLY A 1 80 ? 21.809 21.186 3.291 1.00 52.22 80 GLY A C 1
ATOM 641 O O . GLY A 1 80 ? 21.984 22.161 4.010 1.00 52.22 80 GLY A O 1
ATOM 642 N N . GLN A 1 81 ? 22.466 20.034 3.507 1.00 48.47 81 GLN A N 1
ATOM 643 C CA . GLN A 1 81 ? 23.585 19.949 4.479 1.00 48.47 81 GLN A CA 1
ATOM 644 C C . GLN A 1 81 ? 24.805 19.111 4.051 1.00 48.47 81 GLN A C 1
ATOM 646 O O . GLN A 1 81 ? 25.643 18.803 4.884 1.00 48.47 81 GLN A O 1
ATOM 651 N N . HIS A 1 82 ? 24.982 18.800 2.764 1.00 45.97 82 HIS A N 1
ATOM 652 C CA . HIS A 1 82 ? 26.255 18.242 2.276 1.00 45.97 82 HIS A CA 1
ATOM 653 C C . HIS A 1 82 ? 26.656 18.854 0.930 1.00 45.97 82 HIS A C 1
ATOM 655 O O . HIS A 1 82 ? 26.823 18.174 -0.077 1.00 45.97 82 HIS A O 1
ATOM 661 N N . GLY A 1 83 ? 26.799 20.180 0.922 1.00 45.34 83 GLY A N 1
ATOM 662 C CA . GLY A 1 83 ? 27.718 20.849 0.011 1.00 45.34 83 GLY A CA 1
ATOM 663 C C . GLY A 1 83 ? 29.096 20.878 0.671 1.00 45.34 83 GLY A C 1
ATOM 664 O O . GLY A 1 83 ? 29.282 21.612 1.632 1.00 45.34 83 GLY A O 1
ATOM 665 N N . LEU A 1 84 ? 30.024 20.092 0.119 1.00 47.81 84 LEU A N 1
ATOM 666 C CA . LEU A 1 84 ? 31.429 19.895 0.506 1.00 47.81 84 LEU A CA 1
ATOM 667 C C . LEU A 1 84 ? 31.717 18.985 1.717 1.00 47.81 84 LEU A C 1
ATOM 669 O O . LEU A 1 84 ? 31.166 19.140 2.798 1.00 47.81 84 LEU A O 1
ATOM 673 N N . LEU A 1 85 ? 32.704 18.105 1.486 1.00 46.31 85 LEU A N 1
ATOM 674 C CA . LEU A 1 85 ? 33.384 17.170 2.395 1.00 46.31 85 LEU A CA 1
ATOM 675 C C . LEU A 1 85 ? 32.660 15.839 2.645 1.00 46.31 85 LEU A C 1
ATOM 677 O O . LEU A 1 85 ? 31.944 15.691 3.618 1.00 46.31 85 LEU A O 1
ATOM 681 N N . PHE A 1 86 ? 32.911 14.857 1.772 1.00 39.66 86 PHE A N 1
ATOM 682 C CA . PHE A 1 86 ? 33.459 13.541 2.148 1.00 39.66 86 PHE A CA 1
ATOM 683 C C . PHE A 1 86 ? 34.006 12.857 0.887 1.00 39.66 86 PHE A C 1
ATOM 685 O O . PHE A 1 86 ? 33.416 11.956 0.298 1.00 39.66 86 PHE A O 1
ATOM 692 N N . ALA A 1 87 ? 35.180 13.319 0.457 1.00 47.12 87 ALA A N 1
ATOM 693 C CA . ALA A 1 87 ? 36.087 12.465 -0.285 1.00 47.12 87 ALA A CA 1
ATOM 694 C C . ALA A 1 87 ? 36.725 11.499 0.720 1.00 47.12 87 ALA A C 1
ATOM 696 O O . ALA A 1 87 ? 37.657 11.873 1.422 1.00 47.12 87 ALA A O 1
ATOM 697 N N . GLN A 1 88 ? 36.251 10.257 0.789 1.00 38.81 88 GLN A N 1
ATOM 698 C CA . GLN A 1 88 ? 37.112 9.159 1.218 1.00 38.81 88 GLN A CA 1
ATOM 699 C C . GLN A 1 88 ? 36.638 7.857 0.569 1.00 38.81 88 GLN A C 1
ATOM 701 O O . GLN A 1 88 ? 35.640 7.256 0.956 1.00 38.81 88 GLN A O 1
ATOM 706 N N . ARG A 1 89 ? 37.393 7.439 -0.454 1.00 42.25 89 ARG A N 1
ATOM 707 C CA . ARG A 1 89 ? 37.500 6.047 -0.903 1.00 42.25 89 ARG A CA 1
ATOM 708 C C . ARG A 1 89 ? 37.557 5.137 0.324 1.00 42.25 89 ARG A C 1
ATOM 710 O O . ARG A 1 89 ? 38.486 5.270 1.115 1.00 42.25 89 ARG A O 1
ATOM 717 N N . ILE A 1 90 ? 36.634 4.191 0.434 1.00 48.16 90 ILE A N 1
ATOM 718 C CA . ILE A 1 90 ? 36.800 3.036 1.317 1.00 48.16 90 ILE A CA 1
ATOM 719 C C . ILE A 1 90 ? 37.668 2.028 0.545 1.00 48.16 90 ILE A C 1
ATOM 721 O O . ILE A 1 90 ? 37.219 1.536 -0.494 1.00 48.16 90 ILE A O 1
ATOM 725 N N . PRO A 1 91 ? 38.915 1.739 0.959 1.00 42.03 91 PRO A N 1
ATOM 726 C CA . PRO A 1 91 ? 39.694 0.682 0.337 1.00 42.03 91 PRO A CA 1
ATOM 727 C C . PRO A 1 91 ? 39.178 -0.674 0.831 1.00 42.03 91 PRO A C 1
ATOM 729 O O . PRO A 1 91 ? 39.145 -0.949 2.027 1.00 42.03 91 PRO A O 1
ATOM 732 N N . PHE A 1 92 ? 38.781 -1.532 -0.105 1.00 46.00 92 PHE A N 1
ATOM 733 C CA . PHE A 1 92 ? 38.522 -2.942 0.159 1.00 46.00 92 PHE A CA 1
ATOM 734 C C . PHE A 1 92 ? 39.867 -3.667 0.283 1.00 46.00 92 PHE A C 1
ATOM 736 O O . PHE A 1 92 ? 40.537 -3.918 -0.719 1.00 46.00 92 PHE A O 1
ATOM 743 N N . THR A 1 93 ? 40.290 -3.986 1.503 1.00 52.59 93 THR A N 1
ATOM 744 C CA . THR A 1 93 ? 41.375 -4.945 1.733 1.00 52.59 93 THR A CA 1
ATOM 745 C C . THR A 1 93 ? 40.788 -6.352 1.762 1.00 52.59 93 THR A C 1
ATOM 747 O O . THR A 1 93 ? 39.970 -6.659 2.628 1.00 52.59 93 THR A O 1
ATOM 750 N N . ARG A 1 94 ? 41.199 -7.199 0.808 1.00 46.59 94 ARG A N 1
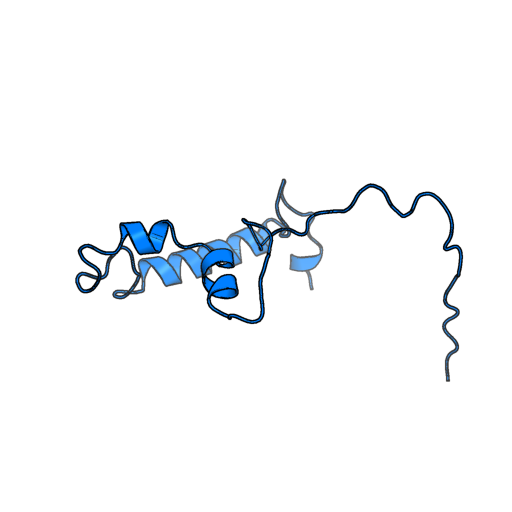ATOM 751 C CA . ARG A 1 94 ? 40.964 -8.649 0.842 1.00 46.59 94 ARG A CA 1
ATOM 752 C C . ARG A 1 94 ? 41.817 -9.283 1.942 1.00 46.59 94 ARG A C 1
ATOM 754 O O . ARG A 1 94 ? 43.019 -9.024 1.981 1.00 46.59 94 ARG A O 1
ATOM 761 N N . GLY A 1 95 ? 41.182 -10.090 2.789 1.00 48.53 95 GLY A N 1
ATOM 762 C CA . GLY A 1 95 ? 41.833 -11.216 3.464 1.00 48.53 95 GLY A CA 1
ATOM 763 C C . GLY A 1 95 ? 41.843 -12.441 2.561 1.00 48.53 95 GLY A C 1
ATOM 764 O O . GLY A 1 95 ? 41.019 -12.470 1.615 1.00 48.53 95 GLY A O 1
#